Protein AF-A0A0C9YYY6-F1 (afdb_monomer_lite)

Secondary structure (DSSP, 8-state):
--HHHHHHHTSGGGGTTT---HHHHHHHHHHHHHHHHHHHHHHHSTTT--S-HHHHHHHHHHHHHHHHHHHHHTT--HHHHHHHHHHH-HHHHHHHHHHHHHHHHHHHHHHHHHH-SSHHHHHHHHHHHH-HHHHHHHHHHHHHHHHHHHHHHHS--PPP-----------

Foldseek 3Di:
DPVLLVLCVVDPNVCVVPDPCLVVVLVRLLVVLVVLLVLLVCCVPPVNPDPDPVLVVLSVVLNVLSVVVNVVRVPDDSVVVVVVCVVCPVSNVSVSSCVSVVSSLVSVLVVLVVPDPDPVSSVVVNVCVVCVVVVVVVVVVVVVVVVVVVVVVPDPPDDDDDDDDDDDDDD

Organism: NCBI:txid765257

Radius of gyration: 28.12 Å; chains: 1; bounding box: 49×85×78 Å

pLDDT: mean 73.52, std 15.92, range [40.06, 93.06]

Structure (mmCIF, N/CA/C/O backbone):
data_AF-A0A0C9YYY6-F1
#
_entry.id   AF-A0A0C9YYY6-F1
#
loop_
_atom_site.group_PDB
_atom_site.id
_atom_site.type_symbol
_atom_site.label_atom_id
_atom_site.label_alt_id
_atom_site.label_comp_id
_atom_site.label_asym_id
_atom_site.label_entity_id
_atom_site.label_seq_id
_atom_site.pdbx_PDB_ins_code
_atom_site.Cartn_x
_atom_site.Cartn_y
_atom_site.Cartn_z
_atom_site.occupancy
_atom_site.B_iso_or_equiv
_atom_site.auth_seq_id
_atom_site.auth_comp_id
_atom_site.auth_asym_id
_atom_site.auth_atom_id
_atom_site.pdbx_PDB_model_num
ATOM 1 N N . MET A 1 1 ? -17.945 2.068 -16.462 1.00 42.94 1 MET A N 1
ATOM 2 C CA . MET A 1 1 ? -16.501 1.767 -16.649 1.00 42.94 1 MET A CA 1
ATOM 3 C C . MET A 1 1 ? -15.650 2.626 -15.699 1.00 42.94 1 MET A C 1
ATOM 5 O O . MET A 1 1 ? -14.478 2.870 -15.963 1.00 42.94 1 MET A O 1
ATOM 9 N N . ASP A 1 2 ? -16.216 3.039 -14.556 1.00 50.84 2 ASP A N 1
ATOM 10 C CA . ASP A 1 2 ? -15.792 4.259 -13.848 1.00 50.84 2 ASP A CA 1
ATOM 11 C C . ASP A 1 2 ? -15.062 3.991 -12.525 1.00 50.84 2 ASP A C 1
ATOM 13 O O . ASP A 1 2 ? -14.244 4.797 -12.092 1.00 50.84 2 ASP A O 1
ATOM 17 N N . HIS A 1 3 ? -15.241 2.807 -11.934 1.00 41.22 3 HIS A N 1
ATOM 18 C CA . HIS A 1 3 ? -14.564 2.420 -10.688 1.00 41.22 3 HIS A CA 1
ATOM 19 C C . HIS A 1 3 ? -13.041 2.279 -10.845 1.00 41.22 3 HIS A C 1
ATOM 21 O O . HIS A 1 3 ? -12.282 2.576 -9.929 1.00 41.22 3 HIS A O 1
ATOM 27 N N . ILE A 1 4 ? -12.580 1.882 -12.035 1.00 48.19 4 ILE A N 1
ATOM 28 C CA . ILE A 1 4 ? -11.151 1.694 -12.329 1.00 48.19 4 ILE A CA 1
ATOM 29 C C . ILE A 1 4 ? -10.444 3.047 -12.466 1.00 48.19 4 ILE A C 1
ATOM 31 O O . ILE A 1 4 ? -9.300 3.187 -12.046 1.00 48.19 4 ILE A O 1
ATOM 35 N N . ARG A 1 5 ? -11.135 4.067 -12.990 1.00 46.38 5 ARG A N 1
ATOM 36 C CA . ARG A 1 5 ? -10.596 5.427 -13.113 1.00 46.38 5 ARG A CA 1
ATOM 37 C C . ARG A 1 5 ? -10.404 6.081 -11.745 1.00 46.38 5 ARG A C 1
ATOM 39 O O . ARG A 1 5 ? -9.398 6.745 -11.535 1.00 46.38 5 ARG A O 1
ATOM 46 N N . PHE A 1 6 ? -11.328 5.832 -10.818 1.00 48.94 6 PHE A N 1
ATOM 47 C CA . PHE A 1 6 ? -11.232 6.316 -9.442 1.00 48.94 6 PHE A CA 1
ATOM 48 C C . PHE A 1 6 ? -10.064 5.664 -8.684 1.00 48.94 6 PHE A C 1
ATOM 50 O O . PHE A 1 6 ? -9.281 6.358 -8.044 1.00 48.94 6 PHE A O 1
ATOM 57 N N . MET A 1 7 ? -9.868 4.345 -8.832 1.00 45.59 7 MET A N 1
ATOM 58 C CA . MET A 1 7 ? -8.701 3.658 -8.251 1.00 45.59 7 MET A CA 1
ATOM 59 C C . MET A 1 7 ? -7.368 4.143 -8.843 1.00 45.59 7 MET A C 1
ATOM 61 O O . MET A 1 7 ? -6.384 4.284 -8.119 1.00 45.59 7 MET A O 1
ATOM 65 N N . LEU A 1 8 ? -7.339 4.442 -10.146 1.00 46.94 8 LEU A N 1
ATOM 66 C CA . LEU A 1 8 ? -6.162 5.004 -10.814 1.00 46.94 8 LEU A CA 1
ATOM 67 C C . LEU A 1 8 ? -5.856 6.444 -10.368 1.00 46.94 8 LEU A C 1
ATOM 69 O O . LEU A 1 8 ? -4.693 6.816 -10.355 1.00 46.94 8 LEU A O 1
ATOM 73 N N . GLN A 1 9 ? -6.860 7.241 -9.980 1.00 51.66 9 GLN A N 1
ATOM 74 C CA . GLN A 1 9 ? -6.670 8.606 -9.462 1.00 51.66 9 GLN A CA 1
ATOM 75 C C . GLN A 1 9 ? -6.124 8.658 -8.030 1.00 51.66 9 GLN A C 1
ATOM 77 O O . GLN A 1 9 ? -5.481 9.633 -7.656 1.00 51.66 9 GLN A O 1
ATOM 82 N N . LEU A 1 10 ? -6.365 7.614 -7.235 1.00 45.25 10 LEU A N 1
ATOM 83 C CA . LEU A 1 10 ? -5.887 7.503 -5.850 1.00 45.25 10 LEU A CA 1
ATOM 84 C C . LEU A 1 10 ? -4.431 7.038 -5.743 1.00 45.25 10 LEU A C 1
ATOM 86 O O . LEU A 1 10 ? -3.901 6.887 -4.643 1.00 45.25 10 LEU A O 1
ATOM 90 N N . THR A 1 11 ? -3.788 6.775 -6.875 1.00 49.53 11 THR A N 1
ATOM 91 C CA . THR A 1 11 ? -2.424 6.268 -6.947 1.00 49.53 11 THR A CA 1
ATOM 92 C C . THR A 1 11 ? -1.603 7.136 -7.899 1.00 49.53 11 THR A C 1
ATOM 94 O O . THR A 1 11 ? -2.164 7.771 -8.794 1.00 49.53 11 THR A O 1
ATOM 97 N N . PRO A 1 12 ? -0.269 7.170 -7.755 1.00 49.00 12 PRO A N 1
ATOM 98 C CA . PRO A 1 12 ? 0.606 7.931 -8.657 1.00 49.00 12 PRO A CA 1
ATOM 99 C C . PRO A 1 12 ? 0.461 7.542 -10.144 1.00 49.00 12 PRO A C 1
ATOM 101 O O . PRO A 1 12 ? 0.859 8.279 -11.046 1.00 49.00 12 PRO A O 1
ATOM 104 N N . PHE A 1 13 ? -0.217 6.423 -10.418 1.00 46.44 13 PHE A N 1
ATOM 105 C CA . PHE A 1 13 ? -0.637 5.970 -11.739 1.00 46.44 13 PHE A CA 1
ATOM 106 C C . PHE A 1 13 ? -1.590 6.907 -12.487 1.00 46.44 13 PHE A C 1
ATOM 108 O O . PHE A 1 13 ? -1.670 6.802 -13.714 1.00 46.44 13 PHE A O 1
ATOM 115 N N . ALA A 1 14 ? -2.256 7.848 -11.811 1.00 50.50 14 ALA A N 1
ATOM 116 C CA . ALA A 1 14 ? -3.064 8.881 -12.462 1.00 50.50 14 ALA A CA 1
ATOM 117 C C . ALA A 1 14 ? -2.257 9.664 -13.516 1.00 50.50 14 ALA A C 1
ATOM 119 O O . ALA A 1 14 ? -2.776 9.993 -14.584 1.00 50.50 14 ALA A O 1
ATOM 120 N N . ASN A 1 15 ? -0.965 9.882 -13.240 1.00 49.00 15 ASN A N 1
ATOM 121 C CA . ASN A 1 15 ? -0.036 10.612 -14.103 1.00 49.00 15 ASN A CA 1
ATOM 122 C C . ASN A 1 15 ? 0.719 9.730 -15.102 1.00 49.00 15 ASN A C 1
ATOM 124 O O . ASN A 1 15 ? 1.395 10.249 -15.987 1.00 49.00 15 ASN A O 1
ATOM 128 N N . MET A 1 16 ? 0.566 8.406 -15.054 1.00 49.34 16 MET A N 1
ATOM 129 C CA . MET A 1 16 ? 1.263 7.502 -15.978 1.00 49.34 16 MET A CA 1
ATOM 130 C C . MET A 1 16 ? 0.772 7.632 -17.430 1.00 49.34 16 MET A C 1
ATOM 132 O O . MET A 1 16 ? 1.394 7.121 -18.359 1.00 49.34 16 MET A O 1
ATOM 136 N N . HIS A 1 17 ? -0.356 8.316 -17.646 1.00 51.31 17 HIS A N 1
ATOM 137 C CA . HIS A 1 17 ? -0.827 8.709 -18.973 1.00 51.31 17 HIS A CA 1
ATOM 138 C C . HIS A 1 17 ? -0.069 9.906 -19.573 1.00 51.31 17 HIS A C 1
ATOM 140 O O . HIS A 1 17 ? -0.169 10.096 -20.781 1.00 51.31 17 HIS A O 1
ATOM 146 N N . ALA A 1 18 ? 0.681 10.670 -18.770 1.00 49.19 18 ALA A N 1
ATOM 147 C CA . ALA A 1 18 ? 1.322 11.924 -19.178 1.00 49.19 18 ALA A CA 1
ATOM 148 C C . ALA A 1 18 ? 2.858 11.929 -19.056 1.00 49.19 18 ALA A C 1
ATOM 150 O O . ALA A 1 18 ? 3.487 12.901 -19.461 1.00 49.19 18 ALA A O 1
ATOM 151 N N . VAL A 1 19 ? 3.467 10.884 -18.488 1.00 52.94 19 VAL A N 1
ATOM 152 C CA . VAL A 1 19 ? 4.888 10.895 -18.118 1.00 52.94 19 VAL A CA 1
ATOM 153 C C . VAL A 1 19 ? 5.662 9.869 -18.948 1.00 52.94 19 VAL A C 1
ATOM 155 O O . VAL A 1 19 ? 5.551 8.665 -18.723 1.00 52.94 19 VAL A O 1
ATOM 158 N N . ASP A 1 20 ? 6.461 10.361 -19.898 1.00 60.41 20 ASP A N 1
ATOM 159 C CA . ASP A 1 20 ? 7.492 9.586 -20.614 1.00 60.41 20 ASP A CA 1
ATOM 160 C C . ASP A 1 20 ? 8.736 9.312 -19.741 1.00 60.41 20 ASP A C 1
ATOM 162 O O . ASP A 1 20 ? 9.660 8.612 -20.153 1.00 60.41 20 ASP A O 1
ATOM 166 N N . ASP A 1 21 ? 8.749 9.823 -18.508 1.00 73.69 21 ASP A N 1
ATOM 167 C CA . ASP A 1 21 ? 9.820 9.646 -17.531 1.00 73.69 21 ASP A CA 1
ATOM 168 C C . ASP A 1 21 ? 9.579 8.419 -16.631 1.00 73.69 21 ASP A C 1
ATOM 170 O O . ASP A 1 21 ? 9.094 8.493 -15.496 1.00 73.69 21 ASP A O 1
ATOM 174 N N . TYR A 1 22 ? 9.916 7.247 -17.170 1.00 75.81 22 TYR A N 1
ATOM 175 C CA . TYR A 1 22 ? 9.818 5.970 -16.456 1.00 75.81 22 TYR A CA 1
ATOM 176 C C . TYR A 1 22 ? 10.787 5.863 -15.269 1.00 75.81 22 TYR A C 1
ATOM 178 O O . TYR A 1 22 ? 10.566 5.022 -14.399 1.00 75.81 22 TYR A O 1
ATOM 186 N N . ALA A 1 23 ? 11.833 6.694 -15.202 1.00 79.25 23 ALA A N 1
ATOM 187 C CA . ALA A 1 23 ? 12.756 6.704 -14.069 1.00 79.25 23 ALA A CA 1
ATOM 188 C C . ALA A 1 23 ? 12.083 7.294 -12.822 1.00 79.25 23 ALA A C 1
ATOM 190 O O . ALA A 1 23 ? 12.146 6.692 -11.749 1.00 79.25 23 ALA A O 1
ATOM 191 N N . HIS A 1 24 ? 11.360 8.408 -12.977 1.00 81.31 24 HIS A N 1
ATOM 192 C CA . HIS A 1 24 ? 10.561 8.983 -11.891 1.00 81.31 24 HIS A CA 1
ATOM 193 C C . HIS A 1 24 ? 9.433 8.047 -11.448 1.00 81.31 24 HIS A C 1
ATOM 195 O O . HIS A 1 24 ? 9.226 7.853 -10.252 1.00 81.31 24 HIS A O 1
ATOM 201 N N . VAL A 1 25 ? 8.740 7.415 -12.401 1.00 80.31 25 VAL A N 1
ATOM 202 C CA . VAL A 1 25 ? 7.697 6.424 -12.094 1.00 80.31 25 VAL A CA 1
ATOM 203 C C . VAL A 1 25 ? 8.266 5.239 -11.313 1.00 80.31 25 VAL A C 1
ATOM 205 O O . VAL A 1 25 ? 7.644 4.781 -10.358 1.00 80.31 25 VAL A O 1
ATOM 208 N N . LEU A 1 26 ? 9.441 4.736 -11.699 1.00 83.12 26 LEU A N 1
ATOM 209 C CA . LEU A 1 26 ? 10.081 3.630 -10.995 1.00 83.12 26 LEU A CA 1
ATOM 210 C C . LEU A 1 26 ? 10.462 4.017 -9.563 1.00 83.12 26 LEU A C 1
ATOM 212 O O . LEU A 1 26 ? 10.179 3.257 -8.639 1.00 83.12 26 LEU A O 1
ATOM 216 N N . ALA A 1 27 ? 11.081 5.185 -9.383 1.00 84.94 27 ALA A N 1
ATOM 217 C CA . ALA A 1 27 ? 11.489 5.672 -8.070 1.00 84.94 27 ALA A CA 1
ATOM 218 C C . ALA A 1 27 ? 10.287 5.798 -7.121 1.00 84.94 27 ALA A C 1
ATOM 220 O O . ALA A 1 27 ? 10.320 5.268 -6.011 1.00 84.94 27 ALA A O 1
ATOM 221 N N . ASP A 1 28 ? 9.203 6.408 -7.598 1.00 85.62 28 ASP A N 1
ATOM 222 C CA . ASP A 1 28 ? 7.975 6.589 -6.825 1.00 85.62 28 ASP A CA 1
ATOM 223 C C . ASP A 1 28 ? 7.294 5.249 -6.491 1.00 85.62 28 ASP A C 1
ATOM 225 O O . ASP A 1 28 ? 6.813 5.041 -5.377 1.00 85.62 28 ASP A O 1
ATOM 229 N N . LEU A 1 29 ? 7.322 4.278 -7.411 1.00 84.50 29 LEU A N 1
ATOM 230 C CA . LEU A 1 29 ? 6.800 2.932 -7.153 1.00 84.50 29 LEU A CA 1
ATOM 231 C C . LEU A 1 29 ? 7.586 2.183 -6.084 1.00 84.50 29 LEU A C 1
ATOM 233 O O . LEU A 1 29 ? 6.992 1.577 -5.191 1.00 84.50 29 LEU A O 1
ATOM 237 N N . VAL A 1 30 ? 8.913 2.224 -6.177 1.00 87.12 30 VAL A N 1
ATOM 238 C CA . VAL A 1 30 ? 9.805 1.584 -5.208 1.00 87.12 30 VAL A CA 1
ATOM 239 C C . VAL A 1 30 ? 9.615 2.201 -3.828 1.00 87.12 30 VAL A C 1
ATOM 241 O O . VAL A 1 30 ? 9.530 1.469 -2.838 1.00 87.12 30 VAL A O 1
ATOM 244 N N . GLU A 1 31 ? 9.490 3.526 -3.759 1.00 88.69 31 GLU A N 1
ATOM 245 C CA . GLU A 1 31 ? 9.172 4.225 -2.520 1.00 88.69 31 GLU A CA 1
ATOM 246 C C . GLU A 1 31 ? 7.806 3.790 -1.971 1.00 88.69 31 GLU A C 1
ATOM 248 O O . GLU A 1 31 ? 7.718 3.383 -0.812 1.00 88.69 31 GLU A O 1
ATOM 253 N N . CYS A 1 32 ? 6.761 3.777 -2.800 1.00 86.44 32 CYS A N 1
ATOM 254 C CA . CYS A 1 32 ? 5.425 3.340 -2.394 1.00 86.44 32 CYS A CA 1
ATOM 255 C C . CYS A 1 32 ? 5.418 1.911 -1.832 1.00 86.44 32 CYS A C 1
ATOM 257 O O . CYS A 1 32 ? 4.847 1.677 -0.768 1.00 86.44 32 CYS A O 1
ATOM 259 N N . TRP A 1 33 ? 6.071 0.956 -2.499 1.00 89.06 33 TRP A N 1
ATOM 260 C CA . TRP A 1 33 ? 6.125 -0.421 -2.002 1.00 89.06 33 TRP A CA 1
ATOM 261 C C . TRP A 1 33 ? 6.927 -0.545 -0.712 1.00 89.06 33 TRP A C 1
ATOM 263 O O . TRP A 1 33 ? 6.572 -1.353 0.142 1.00 89.06 33 TRP A O 1
ATOM 273 N N . LYS A 1 34 ? 7.975 0.264 -0.531 1.00 91.88 34 LYS A N 1
ATOM 274 C CA . LYS A 1 34 ? 8.711 0.309 0.734 1.00 91.88 34 LYS A CA 1
ATOM 275 C C . LYS A 1 34 ? 7.810 0.774 1.882 1.00 91.88 34 LYS A C 1
ATOM 277 O O . LYS A 1 34 ? 7.781 0.125 2.925 1.00 91.88 34 LYS A O 1
ATOM 282 N N . TRP A 1 35 ? 7.025 1.829 1.661 1.00 91.19 35 TRP A N 1
ATOM 283 C CA . TRP A 1 35 ? 6.015 2.288 2.620 1.00 91.19 35 TRP A CA 1
ATOM 284 C C . TRP A 1 35 ? 4.971 1.210 2.930 1.00 91.19 35 TRP A C 1
ATOM 286 O O . TRP A 1 35 ? 4.655 0.992 4.100 1.00 91.19 35 TRP A O 1
ATOM 296 N N . ASP A 1 36 ? 4.463 0.512 1.910 1.00 88.31 36 ASP A N 1
ATOM 297 C CA . ASP A 1 36 ? 3.506 -0.584 2.097 1.00 88.31 36 ASP A CA 1
ATOM 298 C C . ASP A 1 36 ? 4.119 -1.709 2.956 1.00 88.31 36 ASP A C 1
ATOM 300 O O . ASP A 1 36 ? 3.493 -2.171 3.912 1.00 88.31 36 ASP A O 1
ATOM 304 N N . ILE A 1 37 ? 5.362 -2.118 2.670 1.00 92.19 37 ILE A N 1
ATOM 305 C CA . ILE A 1 37 ? 6.100 -3.137 3.439 1.00 92.19 37 ILE A CA 1
ATOM 306 C C . ILE A 1 37 ? 6.242 -2.723 4.906 1.00 92.19 37 ILE A C 1
ATOM 308 O O . ILE A 1 37 ? 5.952 -3.523 5.800 1.00 92.19 37 ILE A O 1
ATOM 312 N N . ASP A 1 38 ? 6.663 -1.487 5.168 1.00 91.62 38 ASP A N 1
ATOM 313 C CA . ASP A 1 38 ? 6.836 -0.984 6.531 1.00 91.62 38 ASP A CA 1
ATOM 314 C C . ASP A 1 38 ? 5.493 -0.925 7.281 1.00 91.62 38 ASP A C 1
ATOM 316 O O . ASP A 1 38 ? 5.413 -1.332 8.446 1.00 91.62 38 ASP A O 1
ATOM 320 N N . ALA A 1 39 ? 4.411 -0.525 6.603 1.00 89.00 39 ALA A N 1
ATOM 321 C CA . ALA A 1 39 ? 3.062 -0.549 7.163 1.00 89.00 39 ALA A CA 1
ATOM 322 C C . ALA A 1 39 ? 2.622 -1.975 7.531 1.00 89.00 39 ALA A C 1
ATOM 324 O O . ALA A 1 39 ? 2.121 -2.203 8.633 1.00 89.00 39 ALA A O 1
ATOM 325 N N . TYR A 1 40 ? 2.849 -2.954 6.652 1.00 90.38 40 TYR A N 1
ATOM 326 C CA . TYR A 1 40 ? 2.533 -4.353 6.935 1.00 90.38 40 TYR A CA 1
ATOM 327 C C . TYR A 1 40 ? 3.355 -4.938 8.078 1.00 90.38 40 TYR A C 1
ATOM 329 O O . TYR A 1 40 ? 2.806 -5.623 8.943 1.00 90.38 40 TYR A O 1
ATOM 337 N N . ARG A 1 41 ? 4.652 -4.629 8.139 1.00 89.25 41 ARG A N 1
ATOM 338 C CA . ARG A 1 41 ? 5.518 -5.048 9.250 1.00 89.25 41 ARG A CA 1
ATOM 339 C C . ARG A 1 41 ? 5.050 -4.477 10.584 1.00 89.25 41 ARG A C 1
ATOM 341 O O . ARG A 1 41 ? 5.117 -5.183 11.589 1.00 89.25 41 ARG A O 1
ATOM 348 N N . ALA A 1 42 ? 4.520 -3.254 10.601 1.00 86.62 42 ALA A N 1
ATOM 349 C CA . ALA A 1 42 ? 3.941 -2.673 11.807 1.00 86.62 42 ALA A CA 1
ATOM 350 C C . ALA A 1 42 ? 2.742 -3.485 12.334 1.00 86.62 42 ALA A C 1
ATOM 352 O O . ALA A 1 42 ? 2.657 -3.697 13.541 1.00 86.62 42 ALA A O 1
ATOM 353 N N . TYR A 1 43 ? 1.870 -4.016 11.465 1.00 78.88 43 TYR A N 1
ATOM 354 C CA . TYR A 1 43 ? 0.757 -4.888 11.889 1.00 78.88 43 TYR A CA 1
ATOM 355 C C . TYR A 1 43 ? 1.202 -6.246 12.432 1.00 78.88 43 TYR A C 1
ATOM 357 O O . TYR A 1 43 ? 0.496 -6.862 13.230 1.00 78.88 43 TYR A O 1
ATOM 365 N N . LEU A 1 44 ? 2.356 -6.733 11.980 1.00 79.38 44 LEU A N 1
ATOM 366 C CA . LEU A 1 44 ? 2.926 -7.999 12.437 1.00 79.38 44 LEU A CA 1
ATOM 367 C C . LEU A 1 44 ? 3.749 -7.841 13.717 1.00 79.38 44 LEU A C 1
ATOM 369 O O . LEU A 1 44 ? 4.133 -8.845 14.320 1.00 79.38 44 LEU A O 1
ATOM 373 N N . ASN A 1 45 ? 4.019 -6.604 14.143 1.00 79.31 45 ASN A N 1
ATOM 374 C CA . ASN A 1 45 ? 4.743 -6.345 15.374 1.00 79.31 45 ASN A CA 1
ATOM 375 C C . ASN A 1 45 ? 3.942 -6.908 16.563 1.00 79.31 45 ASN A C 1
ATOM 377 O O . ASN A 1 45 ? 2.794 -6.507 16.754 1.00 79.31 45 ASN A O 1
ATOM 381 N N . PRO A 1 46 ? 4.523 -7.796 17.391 1.00 64.50 46 PRO A N 1
ATOM 382 C CA . PRO A 1 46 ? 3.827 -8.400 18.527 1.00 64.50 46 PRO A CA 1
ATOM 383 C C . PRO A 1 46 ? 3.256 -7.376 19.517 1.00 64.50 46 PRO A C 1
ATOM 385 O O . PRO A 1 46 ? 2.260 -7.675 20.164 1.00 64.50 46 PRO A O 1
ATOM 388 N N . ASN A 1 47 ? 3.816 -6.163 19.590 1.00 58.78 47 ASN A N 1
ATOM 389 C CA . ASN A 1 47 ? 3.301 -5.087 20.446 1.00 58.78 47 ASN A CA 1
ATOM 390 C C . ASN A 1 47 ? 2.030 -4.405 19.904 1.00 58.78 47 ASN A C 1
ATOM 392 O O . ASN A 1 47 ? 1.364 -3.692 20.645 1.00 58.78 47 ASN A O 1
ATOM 396 N N . ILE A 1 48 ? 1.727 -4.573 18.614 1.00 58.12 48 ILE A N 1
ATOM 397 C CA . ILE A 1 48 ? 0.580 -3.965 17.912 1.00 58.12 48 ILE A CA 1
ATOM 398 C C . ILE A 1 48 ? -0.387 -5.052 17.417 1.00 58.12 48 ILE A C 1
ATOM 400 O O . ILE A 1 48 ? -1.467 -4.752 16.916 1.00 58.12 48 ILE A O 1
ATOM 404 N N . ARG A 1 49 ? -0.007 -6.328 17.547 1.00 59.03 49 ARG A N 1
ATOM 405 C CA . ARG A 1 49 ? -0.736 -7.462 16.996 1.00 59.03 49 ARG A CA 1
ATOM 406 C C . ARG A 1 49 ? -2.178 -7.436 17.491 1.00 59.03 49 ARG A C 1
ATOM 408 O O . ARG A 1 49 ? -2.446 -7.693 18.658 1.00 59.03 49 ARG A O 1
ATOM 415 N N . ALA A 1 50 ? -3.100 -7.155 16.576 1.00 61.12 50 ALA A N 1
ATOM 416 C CA . ALA A 1 50 ? -4.509 -7.373 16.828 1.00 61.12 50 ALA A CA 1
ATOM 417 C C . ALA A 1 50 ? -4.706 -8.870 17.109 1.00 61.12 50 ALA A C 1
ATOM 419 O O . ALA A 1 50 ? -4.211 -9.706 16.348 1.00 61.12 50 ALA A O 1
ATOM 420 N N . ASP A 1 51 ? -5.480 -9.221 18.138 1.00 68.94 51 ASP A N 1
ATOM 421 C CA . ASP A 1 51 ? -5.852 -10.613 18.466 1.00 68.94 51 ASP A CA 1
ATOM 422 C C . ASP A 1 51 ? -6.664 -11.309 17.349 1.00 68.94 51 ASP A C 1
ATOM 424 O O . ASP A 1 51 ? -7.118 -12.446 17.473 1.00 68.94 51 ASP A O 1
ATOM 428 N N . ASN A 1 52 ? -6.839 -10.638 16.212 1.00 74.62 52 ASN A N 1
ATOM 429 C CA . ASN A 1 52 ? -7.566 -11.116 15.063 1.00 74.62 52 ASN A CA 1
ATOM 430 C C . ASN A 1 52 ? -6.632 -11.808 14.055 1.00 74.62 52 ASN A C 1
ATOM 432 O O . ASN A 1 52 ? -5.943 -11.172 13.252 1.00 74.62 52 ASN A O 1
ATOM 436 N N . THR A 1 53 ? -6.675 -13.143 14.048 1.00 82.00 53 THR A N 1
ATOM 437 C CA . THR A 1 53 ? -5.921 -13.992 13.112 1.00 82.00 53 THR A CA 1
ATOM 438 C C . THR A 1 53 ? -6.178 -13.638 11.643 1.00 82.00 53 THR A C 1
ATOM 440 O O . THR A 1 53 ? -5.257 -13.725 10.833 1.00 82.00 53 THR A O 1
ATOM 443 N N . TYR A 1 54 ? -7.388 -13.195 11.287 1.00 81.00 54 TYR A N 1
ATOM 444 C CA . TYR A 1 54 ? -7.725 -12.821 9.911 1.00 81.00 54 TYR A CA 1
ATOM 445 C C . TYR A 1 54 ? -6.936 -11.592 9.445 1.00 81.00 54 TYR A C 1
ATOM 447 O O . TYR A 1 54 ? -6.358 -11.610 8.361 1.00 81.00 54 TYR A O 1
ATOM 455 N N . ILE A 1 55 ? -6.835 -10.561 10.291 1.00 83.06 55 ILE A N 1
ATOM 456 C CA . ILE A 1 55 ? -6.050 -9.353 9.995 1.00 83.06 55 ILE A CA 1
ATOM 457 C C . ILE A 1 55 ? -4.578 -9.714 9.774 1.00 83.06 55 ILE A C 1
ATOM 459 O O . ILE A 1 55 ? -3.971 -9.262 8.803 1.00 83.06 55 ILE A O 1
ATOM 463 N N . VAL A 1 56 ? -4.025 -10.579 10.628 1.00 85.25 56 VAL A N 1
ATOM 464 C CA . VAL A 1 56 ? -2.634 -11.043 10.519 1.00 85.25 56 VAL A CA 1
ATOM 465 C C . VAL A 1 56 ? -2.403 -11.819 9.218 1.00 8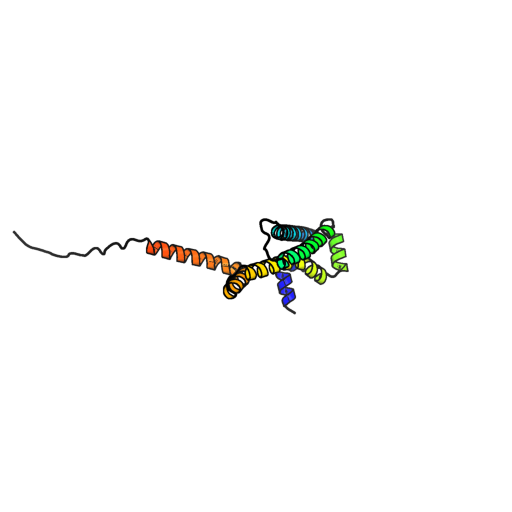5.25 56 VAL A C 1
ATOM 467 O O . VAL A 1 56 ? -1.420 -11.567 8.524 1.00 85.25 56 VAL A O 1
ATOM 470 N N . LEU A 1 57 ? -3.305 -12.736 8.853 1.00 86.75 57 LEU A N 1
ATOM 471 C CA . LEU A 1 57 ? -3.197 -13.497 7.604 1.00 86.75 57 LEU A CA 1
ATOM 472 C C . LEU A 1 57 ? -3.300 -12.589 6.373 1.00 86.75 57 LEU A C 1
ATOM 474 O O . LEU A 1 57 ? -2.491 -12.720 5.456 1.00 86.75 57 LEU A O 1
ATOM 478 N N . CYS A 1 58 ? -4.238 -11.638 6.364 1.00 87.31 58 CYS A N 1
ATOM 479 C CA . CYS A 1 58 ? -4.333 -10.644 5.296 1.00 87.31 58 CYS A CA 1
ATOM 480 C C . CYS A 1 58 ? -3.050 -9.810 5.191 1.00 87.31 58 CYS A C 1
ATOM 482 O O . CYS A 1 58 ? -2.527 -9.649 4.089 1.00 87.31 58 CYS A O 1
ATOM 484 N N . ALA A 1 59 ? -2.514 -9.331 6.320 1.00 89.06 59 ALA A N 1
ATOM 485 C CA . ALA A 1 59 ? -1.270 -8.564 6.351 1.00 89.06 59 ALA A CA 1
ATOM 486 C C . ALA A 1 59 ? -0.101 -9.364 5.765 1.00 89.06 59 ALA A C 1
ATOM 488 O O . ALA A 1 59 ? 0.653 -8.824 4.965 1.00 89.06 59 ALA A O 1
ATOM 489 N N . LEU A 1 60 ? 0.016 -10.655 6.093 1.00 90.81 60 LEU A N 1
ATOM 490 C CA . LEU A 1 60 ? 1.054 -11.529 5.539 1.00 90.81 60 LEU A CA 1
ATOM 491 C C . LEU A 1 60 ? 0.919 -11.714 4.023 1.00 90.81 60 LEU A C 1
ATOM 493 O O . LEU A 1 60 ? 1.915 -11.612 3.310 1.00 90.81 60 LEU A O 1
ATOM 497 N N . VAL A 1 61 ? -0.294 -11.962 3.519 1.00 92.38 61 VAL A N 1
ATOM 498 C CA . VAL A 1 61 ? -0.530 -12.151 2.076 1.00 92.38 61 VAL A CA 1
ATOM 499 C C . VAL A 1 61 ? -0.136 -10.899 1.294 1.00 92.38 61 VAL A C 1
ATOM 501 O O . VAL A 1 61 ? 0.596 -10.991 0.305 1.00 92.38 61 VAL A O 1
ATOM 504 N N . PHE A 1 62 ? -0.583 -9.725 1.742 1.00 92.19 62 PHE A N 1
ATOM 505 C CA . PHE A 1 62 ? -0.252 -8.481 1.056 1.00 92.19 62 PHE A CA 1
ATOM 506 C C . PHE A 1 62 ? 1.204 -8.053 1.259 1.00 92.19 62 PHE A C 1
ATOM 508 O O . PHE A 1 62 ? 1.787 -7.503 0.327 1.00 92.19 62 PHE A O 1
ATOM 515 N N . LEU A 1 63 ? 1.815 -8.354 2.411 1.00 93.06 63 LEU A N 1
ATOM 516 C CA . LEU A 1 63 ? 3.243 -8.136 2.645 1.00 93.06 63 LEU A CA 1
ATOM 517 C C . LEU A 1 63 ? 4.085 -8.922 1.647 1.00 93.06 63 LEU A C 1
ATOM 519 O O . LEU A 1 63 ? 4.928 -8.335 0.978 1.00 93.06 63 LEU A O 1
ATOM 523 N N . ILE A 1 64 ? 3.819 -10.223 1.502 1.00 93.00 64 ILE A N 1
ATOM 524 C CA . ILE A 1 64 ? 4.525 -11.072 0.537 1.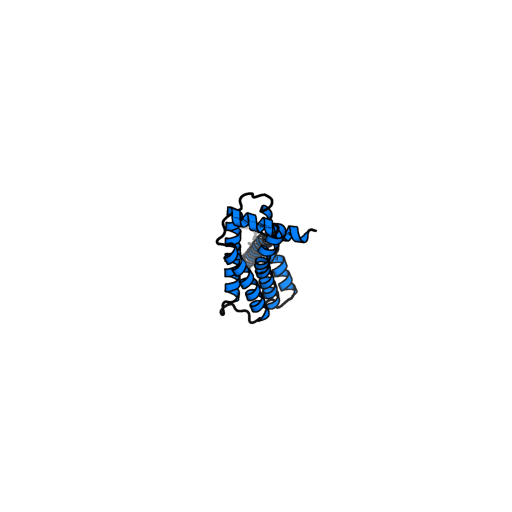00 93.00 64 ILE A CA 1
ATOM 525 C C . ILE A 1 64 ? 4.382 -10.470 -0.860 1.00 93.00 64 ILE A C 1
ATOM 527 O O . ILE A 1 64 ? 5.365 -10.330 -1.583 1.00 93.00 64 ILE A O 1
ATOM 531 N N . MET A 1 65 ? 3.173 -10.053 -1.235 1.00 92.31 65 MET A N 1
ATOM 532 C CA . MET A 1 65 ? 2.939 -9.428 -2.532 1.00 92.31 65 MET A CA 1
ATOM 533 C C . MET A 1 65 ? 3.726 -8.117 -2.713 1.00 92.31 65 MET A C 1
ATOM 535 O O . MET A 1 65 ? 4.320 -7.917 -3.773 1.00 92.31 65 MET A O 1
ATOM 539 N N . ALA A 1 66 ? 3.774 -7.252 -1.696 1.00 90.88 66 ALA A N 1
ATOM 540 C CA . ALA A 1 66 ? 4.549 -6.011 -1.714 1.00 90.88 66 ALA A CA 1
ATOM 541 C C . ALA A 1 66 ? 6.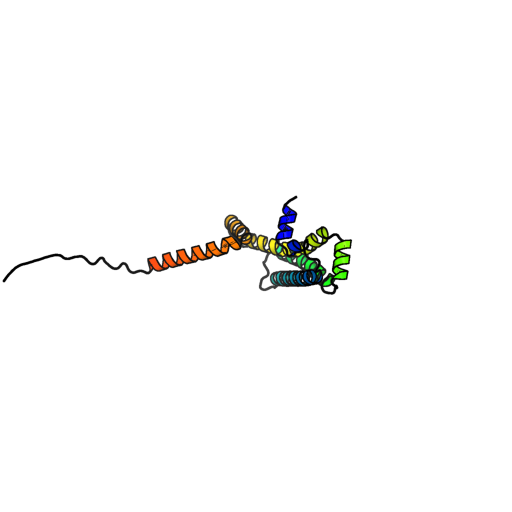058 -6.281 -1.821 1.00 90.88 66 ALA A C 1
ATOM 543 O O . ALA A 1 66 ? 6.733 -5.669 -2.646 1.00 90.88 66 ALA A O 1
ATOM 544 N N . GLU A 1 67 ? 6.580 -7.237 -1.048 1.00 92.00 67 GLU A N 1
ATOM 545 C CA . GLU A 1 67 ? 7.992 -7.634 -1.070 1.00 92.00 67 GLU A CA 1
ATOM 546 C C . GLU A 1 67 ? 8.387 -8.236 -2.422 1.00 92.00 67 GLU A C 1
ATOM 548 O O . GLU A 1 67 ? 9.437 -7.888 -2.963 1.00 92.00 67 GLU A O 1
ATOM 553 N N . TRP A 1 68 ? 7.530 -9.065 -3.026 1.00 92.06 68 TRP A N 1
ATOM 554 C CA . TRP A 1 68 ? 7.756 -9.591 -4.375 1.00 92.06 68 TRP A CA 1
ATOM 555 C C . TRP A 1 68 ? 7.823 -8.485 -5.426 1.00 92.06 68 TRP A C 1
ATOM 557 O O . TRP A 1 68 ? 8.677 -8.541 -6.312 1.00 92.06 68 TRP A O 1
ATOM 567 N N . MET A 1 69 ? 6.940 -7.487 -5.347 1.00 88.88 69 MET A N 1
ATOM 568 C CA . MET A 1 69 ? 6.969 -6.346 -6.265 1.00 88.88 69 MET A CA 1
ATOM 569 C C . MET A 1 69 ? 8.231 -5.510 -6.032 1.00 88.88 69 MET A C 1
ATOM 571 O O . MET A 1 69 ? 8.975 -5.258 -6.977 1.00 88.88 69 MET A O 1
ATOM 575 N N . TYR A 1 70 ? 8.544 -5.178 -4.781 1.00 90.56 70 TYR A N 1
ATOM 576 C CA . TYR A 1 70 ? 9.755 -4.440 -4.439 1.00 90.56 70 TYR A CA 1
ATOM 577 C C . TYR A 1 70 ? 11.010 -5.141 -4.973 1.00 90.56 70 TYR A C 1
ATOM 579 O O . TYR A 1 70 ? 11.732 -4.554 -5.769 1.00 90.56 70 TYR A O 1
ATOM 587 N N . LEU A 1 71 ? 11.222 -6.419 -4.646 1.00 91.00 71 LEU A N 1
ATOM 588 C CA . LEU A 1 71 ? 12.403 -7.173 -5.084 1.00 91.00 71 LEU A CA 1
ATOM 589 C C . LEU A 1 71 ? 12.502 -7.304 -6.607 1.00 91.00 71 LEU A C 1
ATOM 591 O O . LEU A 1 71 ? 13.597 -7.281 -7.166 1.00 91.00 71 LEU A O 1
ATOM 595 N N . ARG A 1 72 ? 11.365 -7.460 -7.292 1.00 88.00 72 ARG A N 1
ATOM 596 C CA . ARG A 1 72 ? 11.336 -7.658 -8.745 1.00 88.00 72 ARG A CA 1
ATOM 597 C C . ARG A 1 72 ? 11.638 -6.385 -9.528 1.00 88.00 72 ARG A C 1
ATOM 599 O O . ARG A 1 72 ? 12.149 -6.487 -10.642 1.00 88.00 72 ARG A O 1
ATOM 606 N N . TYR A 1 73 ? 11.281 -5.222 -8.988 1.00 86.19 73 TYR A N 1
ATOM 607 C CA . TYR A 1 73 ? 11.339 -3.955 -9.714 1.00 86.19 73 TYR A CA 1
ATOM 608 C C . TYR A 1 73 ? 12.393 -2.979 -9.162 1.00 86.19 73 TYR A C 1
ATOM 610 O O . TYR A 1 73 ? 12.866 -2.146 -9.926 1.00 86.19 73 TYR A O 1
ATOM 618 N N . SER A 1 74 ? 12.843 -3.097 -7.905 1.00 85.88 74 SER A N 1
ATOM 619 C CA . SER A 1 74 ? 13.790 -2.149 -7.283 1.00 85.88 74 SER A CA 1
ATOM 620 C C . SER A 1 74 ? 15.173 -2.104 -7.934 1.00 85.88 74 SER A C 1
ATOM 622 O O . SER A 1 74 ? 15.889 -1.123 -7.770 1.00 85.88 74 SER A O 1
ATOM 624 N N . GLY A 1 75 ? 15.571 -3.177 -8.619 1.00 86.94 75 GLY A N 1
ATOM 625 C CA . GLY A 1 75 ? 16.858 -3.272 -9.313 1.00 86.94 75 GLY A CA 1
ATOM 626 C C . GLY A 1 75 ? 16.795 -2.976 -10.810 1.00 86.94 75 GLY A C 1
ATOM 627 O O . GLY A 1 75 ? 17.810 -3.129 -11.481 1.00 86.94 75 GLY A O 1
ATOM 628 N N . LEU A 1 76 ? 15.624 -2.623 -11.348 1.00 88.44 76 LEU A N 1
ATOM 629 C CA . LEU A 1 76 ? 15.470 -2.390 -12.781 1.00 88.44 76 LEU A CA 1
ATOM 630 C C . LEU A 1 76 ? 15.928 -0.990 -13.182 1.00 88.44 76 LEU A C 1
ATOM 632 O O . LEU A 1 76 ? 15.865 -0.034 -12.411 1.00 88.44 76 LEU A O 1
ATOM 636 N N . THR A 1 77 ? 16.319 -0.866 -14.441 1.00 87.75 77 THR A N 1
ATOM 637 C CA . THR A 1 77 ? 16.451 0.419 -15.129 1.00 87.75 77 THR A CA 1
ATOM 638 C C . THR A 1 77 ? 15.099 0.880 -15.692 1.00 87.75 77 THR A C 1
ATOM 640 O O . THR A 1 77 ? 14.147 0.102 -15.810 1.00 87.75 77 THR A O 1
ATOM 643 N N . SER A 1 78 ? 14.992 2.158 -16.068 1.00 83.38 78 SER A N 1
ATOM 644 C CA . SER A 1 78 ? 13.764 2.722 -16.652 1.00 83.38 78 SER A CA 1
ATOM 645 C C . SER A 1 78 ? 13.343 2.023 -17.951 1.00 83.38 78 SER A C 1
ATOM 647 O O . SER A 1 78 ? 12.149 1.820 -18.172 1.00 83.38 78 SER A O 1
ATOM 649 N N . GLU A 1 79 ? 14.303 1.612 -18.786 1.00 87.00 79 GLU A N 1
ATOM 650 C CA . GLU A 1 79 ? 14.022 0.899 -20.040 1.00 87.00 79 GLU A CA 1
ATOM 651 C C . GLU A 1 79 ? 13.523 -0.528 -19.786 1.00 87.00 79 GLU A C 1
ATOM 653 O O . GLU A 1 79 ? 12.533 -0.947 -20.383 1.00 87.00 79 GLU A O 1
ATOM 658 N N . GLU A 1 80 ? 14.112 -1.253 -18.832 1.00 88.38 80 GLU A N 1
ATOM 659 C CA . GLU A 1 80 ? 13.632 -2.592 -18.462 1.00 88.38 80 GLU A CA 1
ATOM 660 C C . GLU A 1 80 ? 12.241 -2.541 -17.820 1.00 88.38 80 GLU A C 1
ATOM 662 O O . GLU A 1 80 ? 11.398 -3.411 -18.068 1.00 88.38 80 GLU A O 1
ATOM 667 N N . LEU A 1 81 ? 11.968 -1.515 -17.002 1.00 85.94 81 LEU A N 1
ATOM 668 C CA . LEU A 1 81 ? 10.626 -1.283 -16.475 1.00 85.94 81 LEU A CA 1
ATOM 669 C C . LEU A 1 81 ? 9.641 -1.070 -17.629 1.00 85.94 81 LEU A C 1
ATOM 671 O O . LEU A 1 81 ? 8.581 -1.699 -17.658 1.00 85.94 81 LEU A O 1
ATOM 675 N N . LYS A 1 82 ? 9.991 -0.209 -18.586 1.00 84.88 82 LYS A N 1
ATOM 676 C CA . LYS A 1 82 ? 9.167 0.085 -19.758 1.00 84.88 82 LYS A CA 1
ATOM 677 C C . LYS A 1 82 ? 8.876 -1.183 -20.559 1.00 84.88 82 LYS A C 1
ATOM 679 O O . LYS A 1 82 ? 7.704 -1.462 -20.812 1.00 84.88 82 LYS A O 1
ATOM 684 N N . GLU A 1 83 ? 9.883 -1.989 -20.885 1.00 88.25 83 GLU A N 1
ATOM 685 C CA . GLU A 1 83 ? 9.701 -3.270 -21.586 1.00 88.25 83 GLU A CA 1
ATOM 686 C C . GLU A 1 83 ? 8.751 -4.213 -20.838 1.00 88.25 83 GLU A C 1
ATOM 688 O O . GLU A 1 83 ? 7.829 -4.777 -21.436 1.00 88.25 83 GLU A O 1
ATOM 693 N N . ARG A 1 84 ? 8.899 -4.337 -19.513 1.00 85.56 84 ARG A N 1
ATOM 694 C CA . ARG A 1 84 ? 8.002 -5.169 -18.695 1.00 85.56 84 ARG A CA 1
ATOM 695 C C . ARG A 1 84 ? 6.571 -4.637 -18.668 1.00 85.56 84 ARG A C 1
ATOM 697 O O . ARG A 1 84 ? 5.630 -5.429 -18.756 1.00 85.56 84 ARG A O 1
ATOM 704 N N . ILE A 1 85 ? 6.395 -3.320 -18.568 1.00 85.31 85 ILE A N 1
ATOM 705 C CA . ILE A 1 85 ? 5.077 -2.674 -18.620 1.00 85.31 85 ILE A CA 1
ATOM 706 C C . ILE A 1 85 ? 4.425 -2.907 -19.988 1.00 85.31 85 ILE A C 1
ATOM 708 O O . ILE A 1 85 ? 3.226 -3.186 -20.042 1.00 85.31 85 ILE A O 1
ATOM 712 N N . TYR A 1 86 ? 5.186 -2.834 -21.083 1.00 85.31 86 TYR A N 1
ATOM 713 C CA . TYR A 1 86 ? 4.679 -3.134 -22.423 1.00 85.31 86 TYR A CA 1
ATOM 714 C C . TYR A 1 86 ? 4.292 -4.609 -22.577 1.00 85.31 86 TYR A C 1
ATOM 716 O O . TYR A 1 86 ? 3.218 -4.890 -23.104 1.00 85.31 86 TYR A O 1
ATOM 724 N N . ALA A 1 87 ? 5.103 -5.537 -22.065 1.00 88.69 87 ALA A N 1
ATOM 725 C CA . ALA A 1 87 ? 4.837 -6.974 -22.152 1.00 88.69 87 ALA A CA 1
ATOM 726 C C . ALA A 1 87 ? 3.585 -7.411 -21.367 1.00 88.69 87 ALA A C 1
ATOM 728 O O . ALA A 1 87 ? 2.823 -8.258 -21.828 1.00 88.69 87 ALA A O 1
ATOM 729 N N . ILE A 1 88 ? 3.361 -6.840 -20.180 1.00 86.94 88 ILE A N 1
ATOM 730 C CA . ILE A 1 88 ? 2.217 -7.169 -19.306 1.00 86.94 88 ILE A CA 1
ATOM 731 C C . ILE A 1 88 ? 0.971 -6.335 -19.661 1.00 86.94 88 ILE A C 1
ATOM 733 O O . ILE A 1 88 ? -0.167 -6.723 -19.376 1.00 86.94 88 ILE A O 1
ATOM 737 N N . GLY A 1 89 ? 1.183 -5.178 -20.284 1.00 82.25 89 GLY A N 1
ATOM 738 C CA . GLY A 1 89 ? 0.176 -4.159 -20.521 1.00 82.25 89 GLY A CA 1
ATOM 739 C C . GLY A 1 89 ? 0.087 -3.167 -19.360 1.00 82.25 89 GLY A C 1
ATOM 740 O O . GLY A 1 89 ? -0.083 -3.538 -18.194 1.00 82.25 89 GLY A O 1
ATOM 741 N N . ARG A 1 90 ? 0.119 -1.870 -19.695 1.00 80.00 90 ARG A N 1
ATOM 742 C CA . ARG A 1 90 ? 0.125 -0.754 -18.730 1.00 80.00 90 ARG A CA 1
ATOM 743 C C . ARG A 1 90 ? -1.004 -0.828 -17.701 1.00 80.00 90 ARG A C 1
ATOM 745 O O . ARG A 1 90 ? -0.775 -0.612 -16.516 1.00 80.00 90 ARG A O 1
ATOM 752 N N . ARG A 1 91 ? -2.218 -1.172 -18.138 1.00 76.25 91 ARG A N 1
ATOM 753 C CA . ARG A 1 91 ? -3.389 -1.288 -17.254 1.00 76.25 91 ARG A CA 1
ATOM 754 C C . ARG A 1 91 ? -3.243 -2.430 -16.253 1.00 76.25 91 ARG A C 1
ATOM 756 O O . ARG A 1 91 ? -3.562 -2.254 -15.083 1.00 76.25 91 ARG A O 1
ATOM 763 N N . THR A 1 92 ? -2.765 -3.582 -16.708 1.00 80.94 92 THR A N 1
ATOM 764 C CA . THR A 1 92 ? -2.551 -4.757 -15.861 1.00 80.94 92 THR A CA 1
ATOM 765 C C . THR A 1 92 ? -1.469 -4.475 -14.827 1.00 80.94 92 THR A C 1
ATOM 767 O O . THR A 1 92 ? -1.670 -4.747 -13.647 1.00 80.94 92 THR A O 1
ATOM 770 N N . PHE A 1 93 ? -0.364 -3.851 -15.243 1.00 84.62 93 PHE A N 1
ATOM 771 C CA . PHE A 1 93 ? 0.701 -3.442 -14.330 1.00 84.62 93 PHE A CA 1
ATOM 772 C C . PHE A 1 93 ? 0.200 -2.464 -13.260 1.00 84.62 93 PHE A C 1
ATOM 774 O O . PHE A 1 93 ? 0.440 -2.687 -12.077 1.00 84.62 93 PHE A O 1
ATOM 781 N N . ALA A 1 94 ? -0.560 -1.439 -13.659 1.00 80.50 94 ALA A N 1
ATOM 782 C CA . ALA A 1 94 ? -1.142 -0.483 -12.722 1.00 80.50 94 ALA A CA 1
ATOM 783 C C . ALA A 1 94 ? -2.054 -1.162 -11.693 1.00 80.50 94 ALA A C 1
ATOM 785 O O . ALA A 1 94 ? -1.939 -0.900 -10.502 1.00 80.50 94 ALA A O 1
ATOM 786 N N . ILE A 1 9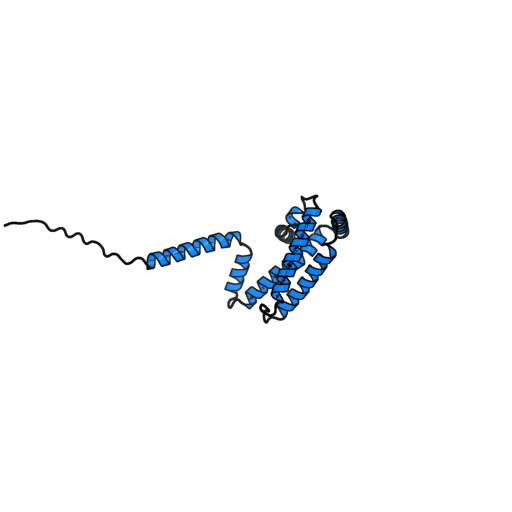5 ? -2.916 -2.086 -12.129 1.00 80.62 95 ILE A N 1
ATOM 787 C CA . ILE A 1 95 ? -3.768 -2.852 -11.209 1.00 80.62 95 ILE A CA 1
ATOM 788 C C . ILE A 1 95 ? -2.903 -3.643 -10.223 1.00 80.62 95 ILE A C 1
ATOM 790 O O . ILE A 1 95 ? -3.109 -3.537 -9.018 1.00 80.62 95 ILE A O 1
ATOM 794 N N . LEU A 1 96 ? -1.912 -4.392 -10.715 1.00 84.25 96 LEU A N 1
ATOM 795 C CA . LEU A 1 96 ? -1.048 -5.217 -9.868 1.00 84.25 96 LEU A CA 1
ATOM 796 C C . LEU A 1 96 ? -0.266 -4.393 -8.844 1.00 84.25 96 LEU A C 1
ATOM 798 O O . LEU A 1 96 ? -0.155 -4.803 -7.691 1.00 84.25 96 LEU A O 1
ATOM 802 N N . ALA A 1 97 ? 0.246 -3.231 -9.246 1.00 83.69 97 ALA A N 1
ATOM 803 C CA . ALA A 1 97 ? 1.011 -2.347 -8.375 1.00 83.69 97 ALA A CA 1
ATOM 804 C C . ALA A 1 97 ? 0.165 -1.711 -7.263 1.00 83.69 97 ALA A C 1
ATOM 806 O O . ALA A 1 97 ? 0.701 -1.379 -6.209 1.00 83.69 97 ALA A O 1
ATOM 807 N N . VAL A 1 98 ? -1.144 -1.564 -7.480 1.00 85.06 98 VAL A N 1
ATOM 808 C CA . VAL A 1 98 ? -2.079 -0.953 -6.526 1.00 85.06 98 VAL A CA 1
ATOM 809 C C . VAL A 1 98 ? -2.635 -1.958 -5.512 1.00 85.06 98 VAL A C 1
ATOM 811 O O . VAL A 1 98 ? -3.029 -1.557 -4.419 1.00 85.06 98 VAL A O 1
ATOM 814 N N . ILE A 1 99 ? -2.642 -3.260 -5.821 1.00 86.62 99 ILE A N 1
ATOM 815 C CA . ILE A 1 99 ? -3.202 -4.291 -4.927 1.00 86.62 99 ILE A CA 1
ATOM 816 C C . ILE A 1 99 ? -2.568 -4.276 -3.524 1.00 86.62 99 ILE A C 1
ATOM 818 O O . ILE A 1 99 ? -3.336 -4.247 -2.559 1.00 86.62 99 ILE A O 1
ATOM 822 N N . PRO A 1 100 ? -1.227 -4.249 -3.354 1.00 86.44 100 PRO A N 1
ATOM 823 C CA . PRO A 1 100 ? -0.636 -4.194 -2.021 1.00 86.44 100 PRO A CA 1
ATOM 824 C C . PRO A 1 100 ? -1.068 -2.944 -1.262 1.00 86.44 100 PRO A C 1
ATOM 826 O O . PRO A 1 100 ? -1.371 -3.020 -0.082 1.00 86.44 100 PRO A O 1
ATOM 829 N N . ARG A 1 101 ? -1.222 -1.807 -1.932 1.00 85.56 101 ARG A N 1
ATOM 830 C CA . ARG A 1 101 ? -1.666 -0.571 -1.285 1.00 85.56 101 ARG A CA 1
ATOM 831 C C . ARG A 1 101 ? -3.135 -0.613 -0.862 1.00 85.56 101 ARG A C 1
ATOM 833 O O . ARG A 1 101 ? -3.488 -0.155 0.225 1.00 85.56 101 ARG A O 1
ATOM 840 N N . LEU A 1 102 ? -4.000 -1.219 -1.679 1.00 84.81 102 LEU A N 1
ATOM 841 C CA . LEU A 1 102 ? -5.398 -1.470 -1.307 1.00 84.81 102 LEU A CA 1
ATOM 842 C C . LEU A 1 102 ? -5.505 -2.399 -0.098 1.00 84.81 102 LEU A C 1
ATOM 844 O O . LEU A 1 102 ? -6.386 -2.197 0.735 1.00 84.81 102 LEU A O 1
ATOM 848 N N . GLY A 1 103 ? -4.602 -3.371 0.034 1.00 86.06 103 GLY A N 1
ATOM 849 C CA . GLY A 1 103 ? -4.556 -4.243 1.203 1.00 86.06 103 GLY A CA 1
ATOM 850 C C . GLY A 1 103 ? -4.382 -3.471 2.517 1.00 86.06 103 GLY A C 1
ATOM 851 O O . GLY A 1 103 ? -5.088 -3.763 3.481 1.00 86.06 103 GLY A O 1
ATOM 852 N N . VAL A 1 104 ? -3.549 -2.420 2.545 1.00 86.62 104 VAL A N 1
ATOM 853 C CA . VAL A 1 104 ? -3.323 -1.595 3.747 1.00 86.62 104 VAL A CA 1
ATO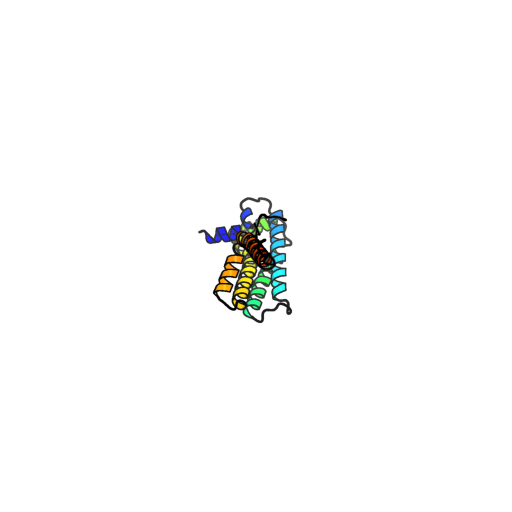M 854 C C . VAL A 1 104 ? -4.620 -0.899 4.147 1.00 86.62 104 VAL A C 1
ATOM 856 O O . VAL A 1 104 ? -4.996 -0.888 5.321 1.00 86.62 104 VAL A O 1
ATOM 859 N N . ILE A 1 105 ? -5.330 -0.355 3.155 1.00 85.06 105 ILE A N 1
ATOM 860 C CA . ILE A 1 105 ? -6.616 0.317 3.345 1.00 85.06 105 ILE A CA 1
ATOM 861 C C . ILE A 1 105 ? -7.657 -0.682 3.855 1.00 85.06 105 ILE A C 1
ATOM 863 O O . ILE A 1 105 ? -8.331 -0.402 4.844 1.00 85.06 105 ILE A O 1
ATOM 867 N N . ILE A 1 106 ? -7.780 -1.853 3.225 1.00 85.12 106 ILE A N 1
ATOM 868 C CA . ILE A 1 106 ? -8.741 -2.889 3.627 1.00 85.12 106 ILE A CA 1
ATOM 869 C C 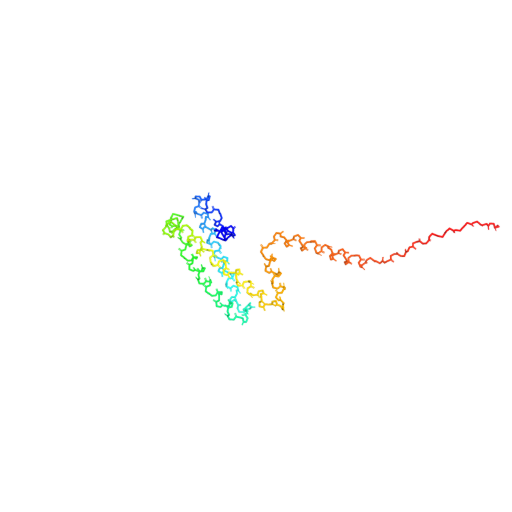. ILE A 1 106 ? -8.490 -3.317 5.073 1.00 85.12 106 ILE A C 1
ATOM 871 O O . ILE A 1 106 ? -9.432 -3.353 5.862 1.00 85.12 106 ILE A O 1
ATOM 875 N N . ILE A 1 107 ? -7.234 -3.581 5.440 1.00 86.62 107 ILE A N 1
ATOM 876 C CA . ILE A 1 107 ? -6.880 -3.979 6.804 1.00 86.62 107 ILE A CA 1
ATOM 877 C C . ILE A 1 107 ? -7.253 -2.889 7.812 1.00 86.62 107 ILE A C 1
ATOM 879 O O . ILE A 1 107 ? -7.902 -3.211 8.805 1.00 86.62 107 ILE A O 1
ATOM 883 N N . ARG A 1 108 ? -6.949 -1.611 7.536 1.00 83.50 108 ARG A N 1
ATOM 884 C CA . ARG A 1 108 ? -7.378 -0.503 8.412 1.00 83.50 108 ARG A CA 1
ATOM 885 C C . ARG A 1 108 ? -8.894 -0.431 8.563 1.00 83.50 108 ARG A C 1
ATOM 887 O O . ARG A 1 108 ? -9.382 -0.209 9.663 1.00 83.50 108 ARG A O 1
ATOM 894 N N . ASN A 1 109 ? -9.647 -0.618 7.481 1.00 82.50 109 ASN A N 1
ATOM 895 C CA . ASN A 1 109 ? -11.109 -0.587 7.540 1.00 82.50 109 ASN A CA 1
ATOM 896 C C . ASN A 1 109 ? -11.663 -1.743 8.386 1.00 82.50 109 ASN A C 1
ATOM 898 O O . ASN A 1 109 ? -12.547 -1.526 9.211 1.00 82.50 109 ASN A O 1
ATOM 902 N N . VAL A 1 110 ? -11.126 -2.956 8.221 1.00 83.19 110 VAL A N 1
ATOM 903 C CA . VAL A 1 110 ? -11.513 -4.118 9.038 1.00 83.19 110 VAL A CA 1
ATOM 904 C C . VAL A 1 110 ? -11.161 -3.889 10.506 1.00 83.19 110 VAL A C 1
ATOM 906 O O . VAL A 1 110 ? -11.974 -4.178 11.377 1.00 83.19 110 VAL A O 1
ATOM 909 N N . GLU A 1 111 ? -9.990 -3.330 10.791 1.00 82.19 111 GLU A N 1
ATOM 910 C CA . GLU A 1 111 ? -9.567 -2.993 12.150 1.00 82.19 111 GLU A CA 1
ATOM 911 C C . GLU A 1 111 ? -10.501 -1.963 12.805 1.00 82.19 111 GLU A C 1
ATOM 913 O O . GLU A 1 111 ? -10.940 -2.178 13.932 1.00 82.19 111 GLU A O 1
ATOM 918 N N . ILE A 1 112 ? -10.894 -0.905 12.085 1.00 83.81 112 ILE A N 1
ATOM 919 C CA . ILE A 1 112 ? -11.896 0.067 12.556 1.00 83.81 112 ILE A CA 1
ATOM 920 C C . ILE A 1 112 ? -13.209 -0.634 12.912 1.00 83.81 112 ILE A C 1
ATOM 922 O O . ILE A 1 112 ? -13.787 -0.347 13.955 1.00 83.81 112 ILE A O 1
ATOM 926 N N . VAL A 1 113 ? -13.678 -1.556 12.068 1.00 82.38 113 VAL A N 1
ATOM 927 C CA . VAL A 1 113 ? -14.918 -2.308 12.317 1.00 82.38 113 VAL A CA 1
ATOM 928 C C . VAL A 1 113 ? -14.792 -3.219 13.538 1.00 82.38 113 VAL A C 1
ATOM 930 O O . VAL A 1 113 ? -15.748 -3.340 14.294 1.00 82.38 113 VAL A O 1
ATOM 933 N N . VAL A 1 114 ? -13.633 -3.851 13.738 1.00 81.12 114 VAL A N 1
ATOM 934 C CA . VAL A 1 114 ? -13.385 -4.754 14.873 1.00 81.12 114 VAL A CA 1
ATOM 935 C C . VAL A 1 114 ? -13.268 -3.989 16.194 1.00 81.12 114 VAL A C 1
ATOM 937 O O . VAL A 1 114 ? -13.704 -4.498 17.221 1.00 81.12 114 VAL A O 1
ATOM 940 N N . ILE A 1 115 ? -12.683 -2.788 16.179 1.00 81.19 115 ILE A N 1
ATOM 941 C CA . ILE A 1 115 ? -12.478 -1.963 17.382 1.00 81.19 115 ILE A CA 1
ATOM 942 C C . ILE A 1 115 ? -13.725 -1.144 17.733 1.00 81.19 115 ILE A C 1
ATOM 944 O O . ILE A 1 115 ? -13.959 -0.846 18.900 1.00 81.19 115 ILE A O 1
ATOM 948 N N . ALA A 1 116 ? -14.513 -0.727 16.743 1.00 83.56 116 ALA A N 1
ATOM 949 C CA . ALA A 1 116 ? -15.670 0.116 16.994 1.00 83.56 116 ALA A CA 1
ATOM 950 C C . ALA A 1 116 ? -16.790 -0.659 17.705 1.00 83.56 116 ALA A C 1
ATOM 952 O O . ALA A 1 116 ? -17.377 -1.581 17.145 1.00 83.56 116 ALA A O 1
ATOM 953 N N . ASP A 1 117 ? -17.190 -0.176 18.882 1.00 80.56 117 ASP A N 1
ATOM 954 C CA . ASP A 1 117 ? -18.322 -0.723 19.647 1.00 80.56 117 ASP A CA 1
ATOM 955 C C . ASP A 1 117 ? -19.682 -0.563 18.934 1.00 80.56 117 ASP A C 1
ATOM 957 O O . ASP A 1 117 ? -20.689 -1.143 19.341 1.00 80.56 117 ASP A O 1
ATOM 961 N N . SER A 1 118 ? -19.744 0.257 17.875 1.00 84.94 118 SER A N 1
ATOM 962 C CA . SER A 1 118 ? -20.966 0.559 17.130 1.00 84.94 118 SER A CA 1
ATOM 963 C C . SER A 1 118 ? -20.733 0.580 15.614 1.00 84.94 118 SER A C 1
ATOM 965 O O . SER A 1 118 ? -19.843 1.300 15.145 1.00 84.94 118 SER A O 1
ATOM 967 N N . PRO A 1 119 ? -21.591 -0.090 14.816 1.00 82.94 119 PRO A N 1
ATOM 968 C CA . PRO A 1 119 ? -21.534 -0.043 13.353 1.00 82.94 119 PRO A CA 1
ATOM 969 C C . PRO A 1 119 ? -21.641 1.379 12.789 1.00 82.94 119 PRO A C 1
ATOM 971 O O . PRO A 1 119 ? -21.004 1.703 11.790 1.00 82.94 119 PRO A O 1
ATOM 974 N N . ALA A 1 120 ? -22.414 2.253 13.446 1.00 83.19 120 ALA A N 1
ATOM 975 C CA . ALA A 1 120 ? -22.559 3.645 13.026 1.00 83.19 120 ALA A CA 1
ATOM 976 C C . ALA A 1 120 ? -21.247 4.429 13.194 1.00 83.19 120 ALA A C 1
ATOM 978 O O . ALA A 1 120 ? -20.900 5.244 12.339 1.00 83.19 120 ALA A O 1
ATOM 979 N N . LEU A 1 121 ? -20.496 4.148 14.264 1.00 82.19 121 LEU A N 1
ATOM 980 C CA . LEU A 1 121 ? -19.195 4.762 14.523 1.00 82.19 121 LEU A CA 1
ATOM 981 C C . LEU A 1 121 ? -18.141 4.244 13.538 1.00 82.19 121 LEU A C 1
ATOM 983 O O . LEU A 1 121 ? -17.395 5.047 12.979 1.00 82.19 121 LEU A O 1
ATOM 987 N N . ALA A 1 122 ? -18.143 2.938 13.251 1.00 84.25 122 ALA A N 1
ATOM 988 C CA . ALA A 1 122 ? -17.291 2.350 12.220 1.00 84.25 122 ALA A CA 1
ATOM 989 C C . ALA A 1 122 ? -17.541 3.000 10.851 1.00 84.25 122 ALA A C 1
ATOM 991 O O . ALA A 1 122 ? -16.610 3.505 10.227 1.00 84.25 122 ALA A O 1
ATOM 992 N N . CYS A 1 123 ? -18.803 3.072 10.410 1.00 82.31 123 CYS A N 1
ATOM 993 C CA . CYS A 1 123 ? -19.167 3.740 9.159 1.00 82.31 123 CYS A CA 1
ATOM 994 C C . CYS A 1 123 ? -18.745 5.213 9.149 1.00 82.31 123 CYS A C 1
ATOM 996 O O . CYS A 1 123 ? -18.206 5.679 8.147 1.00 82.31 123 CYS A O 1
ATOM 998 N N . GLY A 1 124 ? -18.943 5.933 10.257 1.00 80.62 124 GLY A N 1
ATOM 999 C CA . GLY A 1 124 ? -18.509 7.320 10.397 1.00 80.62 124 GLY A CA 1
ATOM 1000 C C . GLY A 1 124 ? -17.003 7.486 10.189 1.00 80.62 124 GLY A C 1
ATOM 1001 O O . GLY A 1 124 ? -16.592 8.329 9.396 1.00 80.62 124 GLY A O 1
ATOM 1002 N N . LEU A 1 125 ? -16.182 6.652 10.834 1.00 80.44 125 LEU A N 1
ATOM 1003 C CA . LEU A 1 125 ? -14.721 6.679 10.695 1.00 80.44 125 LEU A CA 1
ATOM 1004 C C . LEU A 1 125 ? -14.253 6.290 9.287 1.00 80.44 125 LEU A C 1
ATOM 1006 O O . LEU A 1 125 ? -13.344 6.925 8.752 1.00 80.44 125 LEU A O 1
ATOM 1010 N N . ILE A 1 126 ? -14.890 5.297 8.664 1.00 82.06 126 ILE A N 1
ATOM 1011 C CA . ILE A 1 126 ? -14.586 4.884 7.287 1.00 82.06 126 ILE A CA 1
ATOM 1012 C C . ILE A 1 126 ? -14.880 6.026 6.311 1.00 82.06 126 ILE A C 1
ATOM 1014 O O . ILE A 1 126 ? -14.006 6.410 5.533 1.00 82.06 126 ILE A O 1
ATOM 1018 N N . VAL A 1 127 ? -16.077 6.616 6.380 1.00 78.81 127 VAL A N 1
ATOM 1019 C CA . VAL A 1 127 ? -16.465 7.739 5.513 1.00 78.81 127 VAL A CA 1
ATOM 1020 C C . VAL A 1 127 ? -15.565 8.942 5.759 1.00 78.81 127 VAL A C 1
ATOM 1022 O O . VAL A 1 127 ? -15.110 9.565 4.804 1.00 78.81 127 VAL A O 1
ATOM 1025 N N . ALA A 1 128 ? -15.247 9.234 7.021 1.00 75.94 128 ALA A N 1
ATOM 1026 C CA . ALA A 1 128 ? -14.296 10.276 7.363 1.00 75.94 128 ALA A CA 1
ATOM 1027 C C . ALA A 1 128 ? -12.950 10.009 6.660 1.00 75.94 128 ALA A C 1
ATOM 1029 O O . ALA A 1 128 ? -12.472 10.864 5.918 1.00 75.94 128 ALA A O 1
ATOM 1030 N N . SER A 1 129 ? -12.388 8.802 6.783 1.00 72.50 129 SER A N 1
ATOM 1031 C CA . SER A 1 129 ? -11.092 8.446 6.183 1.00 72.50 129 SER A CA 1
ATOM 1032 C C . SER A 1 129 ? -11.025 8.620 4.658 1.00 72.50 129 SER A C 1
ATOM 1034 O O . SER A 1 129 ? -9.951 8.893 4.124 1.00 72.50 129 SER A O 1
ATOM 1036 N N . MET A 1 130 ? -12.159 8.522 3.955 1.00 72.81 130 MET A N 1
ATOM 1037 C CA . MET A 1 130 ? -12.239 8.728 2.504 1.00 72.81 130 MET A CA 1
ATOM 1038 C C . MET A 1 130 ? -12.194 10.204 2.086 1.00 72.81 130 MET A C 1
ATOM 1040 O O . MET A 1 130 ? -11.858 10.498 0.939 1.00 72.81 130 MET A O 1
ATOM 1044 N N . PHE A 1 131 ? -12.499 11.136 2.992 1.00 71.19 131 PHE A N 1
ATOM 1045 C CA . PHE A 1 131 ? -12.564 12.571 2.700 1.00 71.19 131 PHE A CA 1
ATOM 1046 C C . PHE A 1 131 ? -11.734 13.400 3.695 1.00 71.19 131 PHE A C 1
ATOM 1048 O O . PHE A 1 131 ? -12.283 14.235 4.423 1.00 71.19 131 PHE A O 1
ATOM 1055 N N . PRO A 1 132 ? -10.396 13.237 3.715 1.00 61.19 132 PRO A N 1
ATOM 1056 C CA . PRO A 1 132 ? -9.523 13.963 4.642 1.00 61.19 132 PRO A CA 1
ATOM 1057 C C . PRO A 1 132 ? -9.652 15.490 4.522 1.00 61.19 132 PRO A C 1
ATOM 1059 O O . PRO A 1 132 ? -9.562 16.198 5.526 1.00 61.19 132 PRO A O 1
ATOM 1062 N N . SER A 1 133 ? -9.952 16.001 3.322 1.00 60.06 133 SER A N 1
ATOM 1063 C CA . SER A 1 133 ? -10.185 17.427 3.059 1.00 60.06 133 SER A CA 1
ATOM 1064 C C . SER A 1 133 ? -11.441 17.996 3.729 1.00 60.06 133 SER A C 1
ATOM 1066 O O . SER A 1 133 ? -11.497 19.200 3.967 1.00 60.06 133 SER A O 1
ATOM 1068 N N . LEU A 1 134 ? -12.435 17.161 4.051 1.00 56.91 134 LEU A N 1
ATOM 1069 C CA . LEU A 1 134 ? -13.654 17.575 4.755 1.00 56.91 134 LEU A CA 1
ATOM 1070 C C . LEU A 1 134 ? -13.496 17.453 6.272 1.00 56.91 134 LEU A C 1
ATOM 1072 O O . LEU A 1 134 ? -14.009 18.292 7.010 1.00 56.91 134 LEU A O 1
ATOM 1076 N N . ILE A 1 135 ? -12.747 16.452 6.748 1.00 62.03 135 ILE A N 1
ATOM 1077 C CA . ILE A 1 135 ? -12.532 16.244 8.185 1.00 62.03 135 ILE A CA 1
ATOM 1078 C C . ILE A 1 135 ? -11.739 17.397 8.804 1.00 62.03 135 ILE A C 1
ATOM 1080 O O . ILE A 1 135 ? -12.091 17.877 9.880 1.00 62.03 135 ILE A O 1
ATOM 1084 N N . PHE A 1 136 ? -10.662 17.833 8.147 1.00 59.59 136 PHE A N 1
ATOM 1085 C CA . PHE A 1 136 ? -9.747 18.825 8.709 1.00 59.59 136 PHE A CA 1
ATOM 1086 C C . PHE A 1 136 ? -10.448 20.139 9.122 1.00 59.59 136 PHE A C 1
ATOM 1088 O O . PHE A 1 136 ? -10.306 20.537 10.280 1.00 59.59 136 PHE A O 1
ATOM 1095 N N . PRO A 1 137 ? -11.275 20.785 8.271 1.00 62.94 137 PRO A N 1
ATOM 1096 C CA . PRO A 1 137 ? -12.034 21.970 8.677 1.00 62.94 137 PRO A CA 1
ATOM 1097 C C . PRO A 1 137 ? -13.137 21.667 9.705 1.00 62.94 137 PRO A C 1
ATOM 1099 O O . PRO A 1 137 ? -13.394 22.498 10.576 1.00 62.94 137 PRO A O 1
ATOM 1102 N N . LEU A 1 138 ? -13.758 20.482 9.666 1.00 61.62 138 LEU A N 1
ATOM 1103 C CA . LEU A 1 138 ? -14.775 20.075 10.644 1.00 61.62 138 LEU A CA 1
ATOM 1104 C C . LEU A 1 138 ? -14.189 19.932 12.055 1.00 61.62 138 LEU A C 1
ATOM 1106 O O . LEU A 1 138 ? -14.747 20.488 13.000 1.00 61.62 138 LEU A O 1
ATOM 1110 N N . ILE A 1 139 ? -13.038 19.274 12.205 1.00 67.44 139 ILE A N 1
ATOM 1111 C CA . ILE A 1 139 ? -12.337 19.158 13.495 1.00 67.44 139 ILE A CA 1
ATOM 1112 C C . ILE A 1 139 ? -11.881 20.537 13.986 1.00 67.44 139 ILE A C 1
ATOM 1114 O O . ILE A 1 139 ? -12.031 20.854 15.170 1.00 67.44 139 ILE A O 1
ATOM 1118 N N . LEU A 1 140 ? -11.370 21.384 13.087 1.00 67.12 140 LEU A N 1
ATOM 1119 C CA . LEU A 1 140 ? -10.958 22.744 13.437 1.00 67.12 140 LEU A CA 1
ATOM 1120 C C . LEU A 1 140 ? -12.146 23.581 13.948 1.00 67.12 140 LEU A C 1
ATOM 1122 O O . LEU A 1 140 ? -12.039 24.234 14.981 1.00 67.12 140 LEU A O 1
ATOM 1126 N N . SER A 1 141 ? -13.305 23.497 13.289 1.00 67.56 141 SER A N 1
ATOM 1127 C CA . SER A 1 141 ? -14.525 24.187 13.735 1.00 67.56 141 SER A CA 1
ATOM 1128 C C . SER A 1 141 ? -15.087 23.624 15.046 1.00 67.56 141 SER A C 1
ATOM 1130 O O . SER A 1 141 ? -15.511 24.381 15.918 1.00 67.56 141 SER A O 1
ATOM 1132 N N . GLY A 1 142 ? -15.037 22.300 15.228 1.00 68.75 142 GLY A N 1
ATOM 1133 C CA . GLY A 1 142 ? -15.535 21.634 16.429 1.00 68.75 142 GLY A CA 1
ATOM 1134 C C . GLY A 1 142 ? -14.693 21.974 17.654 1.00 68.75 142 GLY A C 1
ATOM 1135 O O . GLY A 1 142 ? -15.232 22.267 18.719 1.00 68.75 142 GLY A O 1
ATOM 1136 N N . THR A 1 143 ? -13.367 22.008 17.501 1.00 74.19 143 THR A N 1
ATOM 1137 C CA . THR A 1 143 ? -12.447 22.420 18.573 1.00 74.19 143 THR A CA 1
ATOM 1138 C C . THR A 1 143 ? -12.598 23.897 18.933 1.00 74.19 143 THR A C 1
ATOM 1140 O O . THR A 1 143 ? -12.582 24.220 20.121 1.00 74.19 143 THR A O 1
ATOM 1143 N N . GLN A 1 144 ? -12.833 24.774 17.952 1.00 67.25 144 GLN A N 1
ATOM 1144 C CA . GLN A 1 144 ? -13.131 26.189 18.193 1.00 67.25 144 GLN A CA 1
ATOM 1145 C C . GLN A 1 144 ? -14.446 26.377 18.959 1.00 67.25 144 GLN A C 1
ATOM 1147 O O . GLN A 1 144 ? -14.457 27.065 19.977 1.00 67.25 144 GLN A O 1
ATOM 1152 N N . GLN A 1 145 ? -15.528 25.703 18.554 1.00 70.75 145 GLN A N 1
ATOM 1153 C CA . GLN A 1 145 ? -16.806 25.767 19.274 1.00 70.75 145 GLN A CA 1
ATOM 1154 C C . GLN A 1 145 ? -16.706 25.203 20.695 1.00 70.75 145 GLN A C 1
ATOM 1156 O O . GLN A 1 145 ? -17.290 25.758 21.628 1.00 70.75 145 GLN A O 1
ATOM 1161 N N . LEU A 1 146 ? -15.943 24.124 20.890 1.00 73.69 146 LEU A N 1
ATOM 1162 C CA . LEU A 1 146 ? -15.721 23.557 22.218 1.00 73.69 146 LEU A CA 1
ATOM 1163 C C . LEU A 1 146 ? -14.908 24.515 23.101 1.00 73.69 146 LEU A C 1
ATOM 1165 O O . LEU A 1 146 ? -15.229 24.695 24.276 1.00 73.69 146 LEU A O 1
ATOM 1169 N N . GLN A 1 147 ? -13.883 25.163 22.540 1.00 72.00 147 GLN A N 1
ATOM 1170 C CA . GLN A 1 147 ? -13.102 26.186 23.235 1.00 72.00 147 GLN A CA 1
ATOM 1171 C C . GLN A 1 147 ? -13.948 27.410 23.586 1.00 72.00 147 GLN A C 1
ATOM 1173 O O . GLN A 1 147 ? -13.862 27.885 24.718 1.00 72.00 147 GLN A O 1
ATOM 1178 N N . GLU A 1 148 ? -14.796 27.888 22.675 1.00 69.94 148 GLU A N 1
ATOM 1179 C CA . GLU A 1 148 ? -15.726 28.990 22.935 1.00 69.94 148 GLU A CA 1
ATOM 1180 C C . GLU A 1 148 ? -16.740 28.627 24.017 1.00 69.94 148 GLU A C 1
ATOM 1182 O O . GLU A 1 148 ? -16.979 29.415 24.934 1.00 69.94 148 GLU A O 1
ATOM 1187 N N . TRP A 1 149 ? -17.288 27.414 23.981 1.00 70.94 149 TRP A N 1
ATOM 1188 C CA . TRP A 1 149 ? -18.219 26.935 24.996 1.00 70.94 149 TRP A CA 1
ATOM 1189 C C . TRP A 1 149 ? -17.560 26.816 26.380 1.00 70.94 149 TRP A C 1
ATOM 1191 O O . TRP A 1 149 ? -18.132 27.252 27.385 1.00 70.94 149 TRP A O 1
ATOM 1201 N N . ILE A 1 150 ? -16.325 26.305 26.447 1.00 73.75 150 ILE A N 1
ATOM 1202 C CA . ILE A 1 150 ? -15.535 26.236 27.688 1.00 73.75 150 ILE A CA 1
ATOM 1203 C C . ILE A 1 150 ? -15.173 27.644 28.187 1.00 73.75 150 ILE A C 1
ATOM 1205 O O . ILE A 1 150 ? -15.274 27.916 29.387 1.00 73.75 150 ILE A O 1
ATOM 1209 N N . ALA A 1 151 ? -14.783 28.554 27.293 1.00 69.88 151 ALA A N 1
ATOM 1210 C CA . ALA A 1 151 ? -14.455 29.937 27.631 1.00 69.88 151 ALA A CA 1
ATOM 1211 C C . ALA A 1 151 ? -15.683 30.705 28.144 1.00 69.88 151 ALA A C 1
ATOM 1213 O O . ALA A 1 151 ? -15.583 31.451 29.121 1.00 69.88 151 ALA A O 1
ATOM 1214 N N . ASN A 1 152 ? -16.853 30.470 27.546 1.00 70.50 152 ASN A N 1
ATOM 1215 C CA . ASN A 1 152 ? -18.110 31.085 27.960 1.00 70.50 152 ASN A CA 1
ATOM 1216 C C . ASN A 1 152 ? -18.584 30.546 29.322 1.00 70.50 152 ASN A C 1
ATOM 1218 O O . ASN A 1 152 ? -19.052 31.315 30.158 1.00 70.50 152 ASN A O 1
ATOM 1222 N N . ARG A 1 153 ? -18.364 29.254 29.613 1.00 64.44 153 ARG A N 1
ATOM 1223 C CA . ARG A 1 153 ? -18.596 28.679 30.953 1.00 64.44 153 ARG A CA 1
ATOM 1224 C C . ARG A 1 153 ? -17.641 29.201 32.029 1.00 64.44 153 ARG A C 1
ATOM 1226 O O . ARG A 1 153 ? -18.013 29.205 33.199 1.00 64.44 153 ARG A O 1
ATOM 1233 N N . ARG A 1 154 ? -16.420 29.615 31.669 1.00 63.53 154 ARG A N 1
ATOM 1234 C CA . ARG A 1 154 ? -15.425 30.148 32.620 1.00 63.53 154 ARG A CA 1
ATOM 1235 C C . ARG A 1 154 ? -15.579 31.636 32.923 1.00 63.53 154 ARG A C 1
ATOM 1237 O O . ARG A 1 154 ? -14.914 32.107 33.843 1.00 63.53 154 ARG A O 1
ATOM 1244 N N . ARG A 1 155 ? -16.418 32.391 32.204 1.00 54.41 155 ARG A N 1
ATOM 1245 C CA . ARG A 1 155 ? -16.677 33.795 32.560 1.00 54.41 155 ARG A CA 1
ATOM 1246 C C . ARG A 1 155 ? -17.534 33.858 33.830 1.00 54.41 155 ARG A C 1
ATOM 1248 O O . ARG A 1 155 ? -18.685 33.423 33.797 1.00 54.41 155 ARG A O 1
ATOM 1255 N N . PRO A 1 156 ? -17.032 34.432 34.941 1.00 51.97 156 PRO A N 1
ATOM 1256 C CA . PRO A 1 156 ? -17.864 34.701 36.101 1.00 51.97 156 PRO A CA 1
ATOM 1257 C C . PRO A 1 156 ? -18.936 35.711 35.696 1.00 51.97 156 PRO A C 1
ATOM 1259 O O . PRO A 1 156 ? -18.643 36.724 35.055 1.00 51.97 156 PRO A O 1
ATOM 1262 N N . ARG A 1 157 ? -20.180 35.421 36.074 1.00 52.44 157 ARG A N 1
ATOM 1263 C CA . ARG A 1 157 ? -21.353 36.283 35.923 1.00 52.44 157 ARG A CA 1
ATOM 1264 C C . ARG A 1 157 ? -21.083 37.593 36.678 1.00 52.44 157 ARG A C 1
ATOM 1266 O O . ARG A 1 157 ? -21.345 37.674 37.873 1.00 52.44 157 ARG A O 1
ATOM 1273 N N . ARG A 1 158 ? -20.489 38.599 36.020 1.00 51.81 158 ARG A N 1
ATOM 1274 C CA . ARG A 1 158 ? -20.394 39.951 36.590 1.00 51.81 158 ARG A CA 1
ATOM 1275 C C . ARG A 1 158 ? -21.822 40.442 36.799 1.00 51.81 158 ARG A C 1
ATOM 1277 O O . ARG A 1 158 ? -22.608 40.475 35.854 1.00 51.81 158 ARG A O 1
ATOM 1284 N N . ALA A 1 159 ? -22.149 40.714 38.057 1.00 45.28 159 ALA A N 1
ATOM 1285 C CA . ALA A 1 159 ? -23.430 41.259 38.468 1.00 45.28 159 ALA A CA 1
ATOM 1286 C C . ALA A 1 159 ? -23.692 42.593 37.739 1.00 45.28 159 ALA A C 1
ATOM 1288 O O . ALA A 1 159 ? -22.734 43.311 37.444 1.00 45.28 159 ALA A O 1
ATOM 1289 N N . PRO A 1 160 ? -24.956 42.920 37.424 1.00 47.09 160 PRO A N 1
ATOM 1290 C CA . PRO A 1 160 ? -25.283 44.171 36.760 1.00 47.09 160 PRO A CA 1
ATOM 1291 C C . PRO A 1 160 ? -25.043 45.330 37.731 1.00 47.09 160 PRO A C 1
ATOM 1293 O O . PRO A 1 160 ? -25.570 45.314 38.843 1.00 47.09 160 PRO A O 1
ATOM 1296 N N . GLU A 1 161 ? -24.265 46.331 37.315 1.00 44.66 161 GLU A N 1
ATOM 1297 C CA . GLU A 1 161 ? -24.209 47.617 38.011 1.00 44.66 161 GLU A CA 1
ATOM 1298 C C . GLU A 1 161 ? -25.618 48.219 38.017 1.00 44.66 161 GLU A C 1
ATOM 1300 O O . GLU A 1 161 ? -26.198 48.553 36.983 1.00 44.66 161 GLU A O 1
ATOM 1305 N N . HIS A 1 162 ? -26.207 48.266 39.209 1.00 40.09 162 HIS A N 1
ATOM 1306 C CA . HIS A 1 162 ? -27.509 48.853 39.451 1.00 40.09 162 HIS A CA 1
ATOM 1307 C C . HIS A 1 162 ? -27.341 50.374 39.491 1.00 40.09 162 HIS A C 1
ATOM 1309 O O . HIS A 1 162 ? -26.726 50.917 40.408 1.00 40.09 162 HIS A O 1
ATOM 1315 N N . ASN A 1 163 ? -27.873 51.057 38.478 1.00 50.16 163 ASN A N 1
ATOM 1316 C CA . ASN A 1 163 ? -28.015 52.509 38.461 1.00 50.16 163 ASN A CA 1
ATOM 1317 C C . ASN A 1 163 ? -28.929 52.952 39.615 1.00 50.16 163 ASN A C 1
ATOM 1319 O O . ASN A 1 163 ? -30.149 52.833 39.520 1.00 50.16 163 ASN A O 1
ATOM 1323 N N . GLY A 1 164 ? -28.342 53.482 40.688 1.00 43.00 164 GLY A N 1
ATOM 1324 C CA . GLY A 1 164 ? -29.054 54.194 41.746 1.00 43.00 164 GLY A CA 1
ATOM 1325 C C . GLY A 1 164 ? -29.092 55.690 41.450 1.00 43.00 164 GLY A C 1
ATOM 1326 O O . GLY A 1 164 ? -28.166 56.421 41.791 1.00 43.00 164 GLY A O 1
ATOM 1327 N N . VAL A 1 165 ? -30.162 56.138 40.799 1.00 49.12 165 VAL A N 1
ATOM 1328 C CA . VAL A 1 165 ? -30.576 57.544 40.776 1.00 49.12 165 VAL A CA 1
ATOM 1329 C C . VAL A 1 165 ? -31.298 57.828 42.090 1.00 49.12 165 VAL A C 1
ATOM 1331 O O . VAL A 1 165 ? -32.353 57.254 42.312 1.00 49.12 165 VAL A O 1
ATOM 1334 N N . GLU A 1 166 ? -30.808 58.753 42.916 1.00 45.16 166 GLU A N 1
ATOM 1335 C CA . GLU A 1 166 ? -31.678 59.477 43.851 1.00 45.16 166 GLU A CA 1
ATOM 1336 C C . GLU A 1 166 ? -31.081 60.854 44.170 1.00 45.16 166 GLU A C 1
ATOM 1338 O O . GLU A 1 166 ? -29.961 60.989 44.663 1.00 45.16 166 GLU A O 1
ATOM 1343 N N . GLY A 1 167 ? -31.824 61.903 43.827 1.00 44.34 167 GLY A N 1
ATOM 1344 C CA . GLY A 1 167 ? -31.443 63.283 44.074 1.00 44.34 167 GLY A CA 1
ATOM 1345 C C . GLY A 1 167 ? -32.020 63.851 45.373 1.00 44.34 167 GLY A C 1
ATOM 1346 O O . GLY A 1 167 ? -33.142 63.551 45.755 1.00 44.34 167 GLY A O 1
ATOM 1347 N N . ARG A 1 168 ? -31.293 64.848 45.901 1.00 45.44 168 ARG A N 1
ATOM 1348 C CA . ARG A 1 168 ? -31.808 66.119 46.459 1.00 45.44 168 ARG A CA 1
ATOM 1349 C C . ARG A 1 168 ? -32.529 66.070 47.834 1.00 45.44 168 ARG A C 1
ATOM 1351 O O . ARG A 1 168 ? -33.709 65.753 47.889 1.00 45.44 168 ARG A O 1
ATOM 1358 N N . ARG A 1 169 ? -31.920 66.667 48.881 1.00 40.06 169 ARG A N 1
ATOM 1359 C CA . ARG A 1 169 ? -32.316 67.958 49.537 1.00 40.06 169 ARG A CA 1
ATOM 1360 C C . ARG A 1 169 ? -31.702 68.164 50.945 1.00 40.06 169 ARG A C 1
ATOM 1362 O O . ARG A 1 169 ? -31.859 67.315 51.803 1.00 40.06 169 ARG A O 1
ATOM 1369 N N . ARG A 1 170 ? -31.162 69.383 51.139 1.00 41.16 170 ARG A N 1
ATOM 1370 C CA . ARG A 1 170 ? -31.207 70.304 52.309 1.00 41.16 170 ARG A CA 1
ATOM 1371 C C . ARG A 1 170 ? -30.997 69.736 53.727 1.00 41.16 170 ARG A C 1
ATOM 1373 O O . ARG A 1 170 ? -31.899 69.099 54.256 1.00 41.16 170 ARG A O 1
ATOM 1380 N N . LEU A 1 171 ? -29.952 70.204 54.412 1.00 45.59 171 LEU A N 1
ATOM 1381 C CA . LEU A 1 171 ? -29.942 71.416 55.256 1.00 45.59 171 LEU A CA 1
ATOM 1382 C C . LEU A 1 171 ? -28.497 71.882 55.459 1.00 45.59 171 LEU A C 1
ATOM 1384 O O . LEU A 1 171 ? -27.617 70.998 55.524 1.00 45.59 171 LEU A O 1
#

Sequence (171 aa):
MDHIRFMLQLTPFANMHAVDDYAHVLADLVECWKWDIDAYRAYLNPNIRADNTYIVLCALVFLIMAEWMYLRYSGLTSEELKERIYAIGRRTFAILAVIPRLGVIIIRNVEIVVIADSPALACGLIVASMFPSLIFPLILSGTQQLQEWIANRRRPRRAPEHNGVEGRRRL